Protein AF-A0A0B4EKR5-F1 (afdb_monomer)

Solvent-accessible surface area (backbone atoms only — not comparable to full-atom values): 7857 Å² total; per-residue (Å²): 138,89,85,83,71,78,74,75,66,38,58,95,62,76,49,86,43,72,49,84,46,98,42,27,26,38,34,21,32,65,77,54,78,74,92,47,67,40,66,64,26,33,33,37,41,44,44,78,45,65,97,74,44,44,14,62,63,44,34,53,53,48,47,54,51,30,46,76,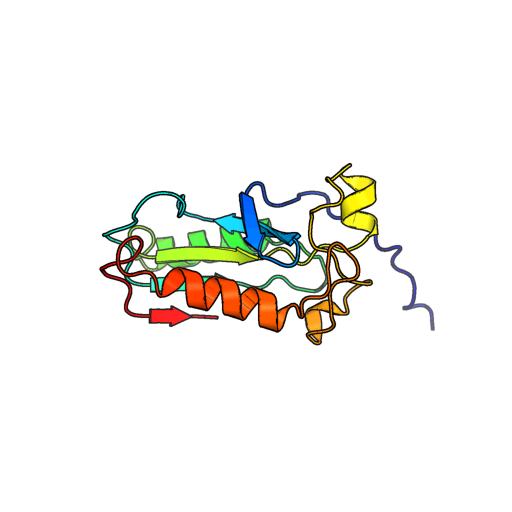70,74,38,37,89,29,42,39,35,33,6,56,31,77,36,22,64,44,28,37,65,70,66,69,53,63,73,48,44,37,21,19,60,78,67,41,45,81,78,38,39,56,25,74,27,30,55,68,45,26,45,55,58,52,50,50,50,52,57,55,57,63,65,37,53,83,39,28,62,46,54,76,46,79,47,115

Secondary structure (DSSP, 8-state):
---S----PPPS---SEEEEETTEEEEEEESS-TTS--TT--EEEE----TT--HHHHHHHHHHHHHHTT-GGGEEEEEEE-EEHHHHHHTT--TTB-EESTTGGGGTPBPSBSS--BHHHHHHHHHHHHT-TTT-TT--EEE-

pLDDT: mean 94.21, std 12.25, range [41.5, 98.88]

Mean predicted aligned error: 4.09 Å

Sequence (144 aa):
TTWAAEKEHGVKVVSPDRFHLPAGDLSLGLSQDWASPLPQVTRALIIVHGRLRNAQTYLQSGEDAAEHAGVGATTLVIAPQFLNDSDVKRNHLDNQVLRWRGNDWMAGEPSVGPGAVSSFGALDQIIKHLGNRTLFPALKEIVV

Nearest PDB structures (foldseek):
  1cle-assembly1_A  TM=4.536E-01  e=4.115E-01  Limtongozyma cylindracea
  7wwh-assembly2_B  TM=4.579E-01  e=5.687E-01  Parageobacillus thermoglucosidasius
  8jh9-assembly1_A  TM=3.299E-01  e=1.127E-01  Sodiomyces alcalophilus
  4wy5-assembly1_B  TM=4.745E-01  e=2.869E+00  Rhizomucor miehei
  4qla-assembly1_B  TM=4.994E-01  e=3.717E+00  Bombyx mori

Structure (mmCIF, N/CA/C/O backbone):
data_AF-A0A0B4EKR5-F1
#
_entry.id   AF-A0A0B4EKR5-F1
#
loop_
_atom_site.group_PDB
_atom_site.id
_atom_site.type_symbol
_atom_site.label_atom_id
_atom_site.label_alt_id
_atom_site.label_comp_id
_atom_site.label_asym_id
_atom_site.label_entity_id
_atom_site.label_seq_id
_atom_site.pdbx_PDB_ins_code
_atom_site.Cartn_x
_atom_site.Cartn_y
_atom_site.Cartn_z
_atom_site.occupancy
_atom_site.B_iso_or_equiv
_atom_site.auth_seq_id
_atom_site.auth_comp_id
_atom_site.auth_asym_id
_atom_site.auth_atom_id
_atom_site.pdbx_PDB_model_num
ATOM 1 N N . THR A 1 1 ? 11.569 23.755 -25.221 1.00 43.03 1 THR A N 1
ATOM 2 C CA . THR A 1 1 ? 10.620 23.243 -24.212 1.00 43.03 1 THR A CA 1
ATOM 3 C C . THR A 1 1 ? 11.202 21.980 -23.615 1.00 43.03 1 THR A C 1
ATOM 5 O O . THR A 1 1 ? 11.054 20.909 -24.180 1.00 43.03 1 THR A O 1
ATOM 8 N N . THR A 1 2 ? 11.977 22.109 -22.544 1.00 41.50 2 THR A N 1
ATOM 9 C CA . THR A 1 2 ? 12.748 21.013 -21.933 1.00 41.50 2 THR A CA 1
ATOM 10 C C . THR A 1 2 ? 12.178 20.716 -20.551 1.00 41.50 2 THR A C 1
ATOM 12 O O . THR A 1 2 ? 12.772 21.043 -19.535 1.00 41.50 2 THR A O 1
ATOM 15 N N . TRP A 1 3 ? 10.990 20.111 -20.531 1.00 43.81 3 TRP A N 1
ATOM 16 C CA . TRP A 1 3 ? 10.393 19.507 -19.329 1.00 43.81 3 TRP A CA 1
ATOM 17 C C . TRP A 1 3 ? 10.409 17.969 -19.388 1.00 43.81 3 TRP A C 1
ATOM 19 O O . TRP A 1 3 ? 9.776 17.296 -18.584 1.00 43.81 3 TRP A O 1
ATOM 29 N N . ALA A 1 4 ? 11.140 17.393 -20.345 1.00 45.38 4 ALA A N 1
ATOM 30 C CA . ALA A 1 4 ? 11.211 15.956 -20.579 1.00 45.38 4 ALA A CA 1
ATOM 31 C C . ALA A 1 4 ? 12.655 15.472 -20.419 1.00 45.38 4 ALA A C 1
ATOM 33 O O . ALA A 1 4 ? 13.368 15.325 -21.405 1.00 45.38 4 ALA A O 1
ATOM 34 N N . ALA A 1 5 ? 13.082 15.328 -19.162 1.00 41.75 5 ALA A N 1
ATOM 35 C CA . ALA A 1 5 ? 14.106 14.398 -18.669 1.00 41.75 5 ALA A CA 1
ATOM 36 C C . ALA A 1 5 ? 14.669 14.916 -17.337 1.00 41.75 5 ALA A C 1
ATOM 38 O O . ALA A 1 5 ? 15.871 15.146 -17.199 1.00 41.75 5 ALA A O 1
ATOM 39 N N . GLU A 1 6 ? 13.826 15.044 -16.310 1.00 46.56 6 GLU A N 1
ATOM 40 C CA . GLU A 1 6 ? 14.355 14.670 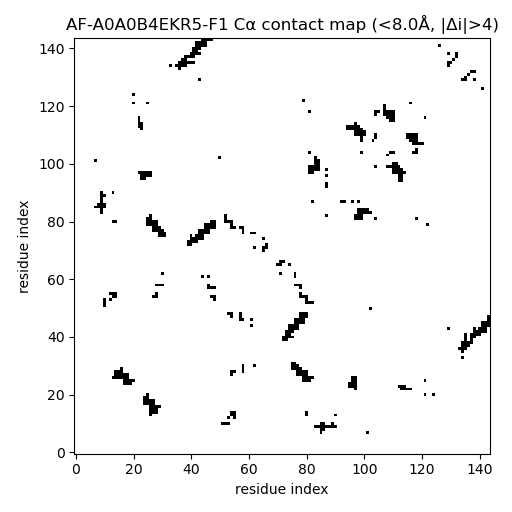-15.001 1.00 46.56 6 GLU A CA 1
ATOM 41 C C . GLU A 1 6 ? 14.703 13.191 -15.144 1.00 46.56 6 GLU A C 1
ATOM 43 O O . GLU A 1 6 ? 13.812 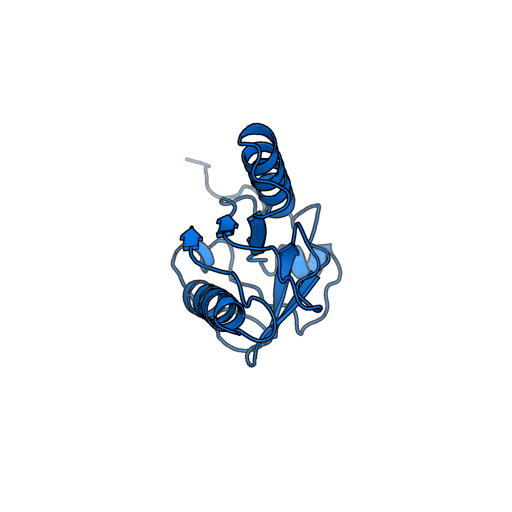12.354 -15.303 1.00 46.56 6 GLU A O 1
ATOM 48 N N . LYS A 1 7 ? 16.001 12.886 -15.247 1.00 48.12 7 LYS A N 1
ATOM 49 C CA . LYS A 1 7 ? 16.492 11.511 -15.191 1.00 48.12 7 LYS A CA 1
ATOM 50 C C . LYS A 1 7 ? 15.829 10.894 -13.966 1.00 48.12 7 LYS A C 1
ATOM 52 O O . LYS A 1 7 ? 16.100 11.343 -12.856 1.00 48.12 7 LYS A O 1
ATOM 57 N N . GLU A 1 8 ? 14.920 9.940 -14.166 1.00 57.56 8 GLU A N 1
ATOM 58 C CA . GLU A 1 8 ? 14.263 9.235 -13.067 1.00 57.56 8 GLU A CA 1
ATOM 59 C C . GLU A 1 8 ? 15.327 8.431 -12.323 1.00 57.56 8 GLU A C 1
ATOM 61 O O . GLU A 1 8 ? 15.601 7.265 -12.610 1.00 57.56 8 GLU A O 1
ATOM 66 N N . HIS A 1 9 ? 15.985 9.094 -11.383 1.00 69.06 9 HIS A N 1
ATOM 67 C CA . HIS A 1 9 ? 16.847 8.453 -10.424 1.00 69.06 9 HIS A CA 1
ATOM 68 C C . HIS A 1 9 ? 15.967 7.566 -9.555 1.00 69.06 9 HIS A C 1
ATOM 70 O O . HIS A 1 9 ? 14.913 8.009 -9.098 1.00 69.06 9 HIS A O 1
ATOM 76 N N . GLY A 1 10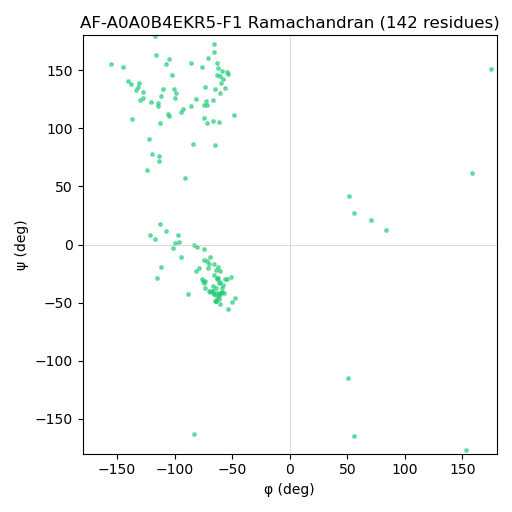 ? 16.411 6.329 -9.330 1.00 76.56 10 GLY A N 1
ATOM 77 C CA . GLY A 1 10 ? 15.696 5.436 -8.431 1.00 76.56 10 GLY A CA 1
ATOM 78 C C . GLY A 1 10 ? 15.496 6.095 -7.062 1.00 76.56 10 GLY A C 1
ATOM 79 O O . GLY A 1 10 ? 16.342 6.897 -6.634 1.00 76.56 10 GLY A O 1
ATOM 80 N N . VAL A 1 11 ? 14.403 5.767 -6.381 1.00 90.62 11 VAL A N 1
ATOM 81 C CA . VAL A 1 11 ? 14.078 6.268 -5.044 1.00 90.62 11 VAL A CA 1
ATOM 82 C C . VAL A 1 11 ? 15.223 6.017 -4.068 1.00 90.62 11 VAL A C 1
ATOM 84 O O . VAL A 1 11 ? 15.953 5.028 -4.167 1.00 90.62 11 VAL A O 1
ATOM 87 N N . LYS A 1 12 ? 15.382 6.938 -3.113 1.00 89.31 12 LYS A N 1
ATOM 88 C CA . LYS A 1 12 ? 16.392 6.827 -2.049 1.00 89.31 12 LYS A CA 1
ATOM 89 C C . LYS A 1 12 ? 16.004 5.823 -0.966 1.00 89.31 12 LYS A C 1
ATOM 91 O O . LYS A 1 12 ? 16.890 5.2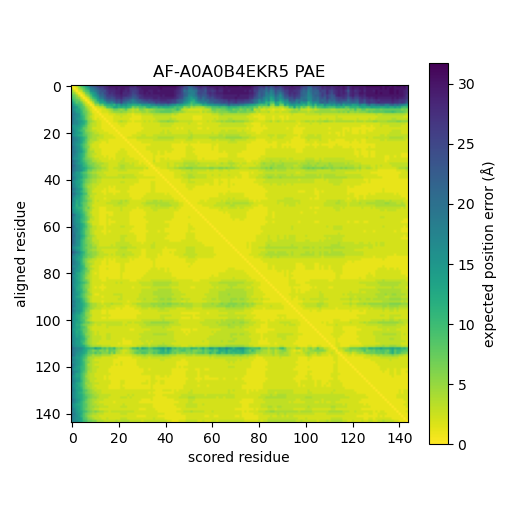75 -0.326 1.00 89.31 12 LYS A O 1
ATOM 96 N N . VAL A 1 13 ? 14.704 5.650 -0.735 1.00 95.31 13 VAL A N 1
ATOM 97 C CA . VAL A 1 13 ? 14.155 4.795 0.317 1.00 95.31 13 VAL A CA 1
ATOM 98 C C . VAL A 1 13 ? 13.112 3.890 -0.313 1.00 95.31 13 VAL A C 1
ATOM 100 O O . VAL A 1 13 ? 12.170 4.367 -0.950 1.00 95.31 13 VAL A O 1
ATOM 103 N N . VAL A 1 14 ? 13.305 2.590 -0.132 1.00 97.44 14 VAL A N 1
ATOM 104 C CA . VAL A 1 14 ? 12.324 1.560 -0.459 1.00 97.44 14 VAL A CA 1
ATOM 105 C C . VAL A 1 14 ? 11.654 1.159 0.847 1.00 97.44 14 VAL A C 1
ATOM 107 O O . VAL A 1 14 ? 12.347 0.980 1.849 1.00 97.44 14 VAL A O 1
ATOM 110 N N . SER A 1 15 ? 10.329 1.055 0.857 1.00 97.62 15 SER A N 1
ATOM 111 C CA . SER A 1 15 ? 9.594 0.608 2.033 1.00 97.62 15 SER A CA 1
ATOM 112 C C . SER A 1 15 ? 10.063 -0.790 2.457 1.00 97.62 15 SER A C 1
ATOM 114 O O . SER A 1 15 ? 10.400 -1.608 1.592 1.00 97.62 15 SER A O 1
ATOM 116 N N . PRO A 1 16 ? 10.150 -1.065 3.767 1.00 93.69 16 PRO A N 1
ATOM 117 C CA . PRO A 1 16 ? 10.787 -2.281 4.263 1.00 93.69 16 PRO A CA 1
ATOM 118 C C . PRO A 1 16 ? 9.912 -3.524 4.064 1.00 93.69 16 PRO A C 1
ATOM 120 O O . PRO A 1 16 ? 10.451 -4.600 3.810 1.00 93.69 16 PRO A O 1
ATOM 123 N N . ASP A 1 17 ? 8.587 -3.375 4.112 1.00 97.56 17 ASP A N 1
ATOM 124 C CA . ASP A 1 17 ? 7.664 -4.505 4.104 1.00 97.56 17 ASP A CA 1
ATOM 125 C C . ASP A 1 17 ? 7.337 -4.980 2.686 1.00 97.56 17 ASP A C 1
ATOM 127 O O . ASP A 1 17 ? 7.455 -4.248 1.689 1.00 97.56 17 ASP A O 1
ATOM 131 N N . ARG A 1 18 ? 6.928 -6.247 2.587 1.00 97.44 18 ARG A N 1
ATOM 132 C CA . ARG A 1 18 ? 6.492 -6.884 1.342 1.00 97.44 18 ARG A CA 1
ATOM 133 C C . ARG A 1 18 ? 5.129 -7.523 1.532 1.00 97.44 18 ARG A C 1
ATOM 135 O O . ARG A 1 18 ? 4.913 -8.277 2.475 1.00 97.44 18 ARG A O 1
ATOM 142 N N . PHE A 1 19 ? 4.227 -7.246 0.599 1.00 98.25 19 PHE A N 1
ATOM 143 C CA . PHE A 1 19 ? 2.957 -7.938 0.492 1.00 98.25 19 PHE A CA 1
ATOM 144 C C . PHE A 1 19 ? 3.015 -8.915 -0.678 1.00 98.25 19 PHE A C 1
ATOM 146 O O . PHE A 1 19 ? 3.084 -8.510 -1.839 1.00 98.25 19 PHE A O 1
ATOM 153 N N . HIS A 1 20 ? 3.013 -10.204 -0.352 1.00 97.75 20 HIS A N 1
ATOM 154 C CA . HIS A 1 20 ? 3.126 -11.285 -1.324 1.00 97.75 20 HIS A CA 1
ATOM 155 C C . HIS A 1 20 ? 1.814 -11.455 -2.098 1.00 97.75 20 HIS A C 1
ATOM 157 O O . HIS A 1 20 ? 0.814 -11.931 -1.554 1.00 97.75 20 HIS A O 1
ATOM 163 N N . LEU A 1 21 ? 1.815 -11.071 -3.375 1.00 97.56 21 LEU A N 1
ATOM 164 C CA . LEU A 1 21 ? 0.700 -11.263 -4.299 1.00 97.56 21 LEU A CA 1
ATOM 165 C C . LEU A 1 21 ? 1.011 -12.406 -5.273 1.00 97.56 21 LEU A C 1
ATOM 167 O O . LEU A 1 21 ? 2.177 -12.683 -5.546 1.00 97.56 21 LEU A O 1
ATOM 171 N N . PRO A 1 22 ? -0.007 -13.018 -5.908 1.00 96.06 22 PRO A N 1
ATOM 172 C CA . PRO A 1 22 ? 0.229 -14.024 -6.946 1.00 96.06 22 PRO A CA 1
ATOM 173 C C . PRO A 1 22 ? 1.099 -13.527 -8.111 1.00 96.06 22 PRO A C 1
ATOM 175 O O . PRO A 1 22 ? 1.790 -14.319 -8.743 1.00 96.06 22 PRO A O 1
ATOM 178 N N . ALA A 1 23 ? 1.044 -12.226 -8.413 1.00 96.50 23 ALA A N 1
ATOM 179 C CA . ALA A 1 23 ? 1.827 -11.624 -9.486 1.00 96.50 23 ALA A CA 1
ATOM 180 C C . ALA A 1 23 ? 3.273 -11.310 -9.079 1.00 96.50 23 ALA A C 1
ATOM 182 O O . ALA A 1 23 ? 4.098 -11.192 -9.977 1.00 96.50 23 ALA A O 1
ATOM 183 N N . GLY A 1 24 ? 3.559 -11.159 -7.780 1.00 98.06 24 GLY A N 1
ATOM 184 C CA . GLY A 1 24 ? 4.828 -10.678 -7.235 1.00 98.06 24 GLY A CA 1
ATOM 185 C C . GLY A 1 24 ? 4.687 -10.004 -5.873 1.00 98.06 24 GLY A C 1
ATOM 186 O O . GLY A 1 24 ? 3.592 -9.886 -5.328 1.00 98.06 24 GLY A O 1
ATOM 187 N N . ASP A 1 25 ? 5.795 -9.482 -5.364 1.00 98.31 25 ASP A N 1
ATOM 188 C CA . ASP A 1 25 ? 5.865 -8.812 -4.072 1.00 98.31 25 ASP A CA 1
ATOM 189 C C . ASP A 1 25 ? 5.661 -7.303 -4.220 1.00 98.31 25 ASP A C 1
ATOM 191 O O . ASP A 1 25 ? 6.469 -6.602 -4.835 1.00 98.31 25 ASP A O 1
ATOM 195 N N . LEU A 1 26 ? 4.589 -6.779 -3.627 1.00 98.56 26 LEU A N 1
ATOM 196 C CA . LEU A 1 26 ? 4.359 -5.341 -3.534 1.00 98.56 26 LEU A CA 1
ATOM 197 C C . LEU A 1 26 ? 5.163 -4.767 -2.362 1.00 98.56 26 LEU A C 1
ATOM 199 O O . LEU A 1 26 ? 5.006 -5.219 -1.230 1.00 98.56 26 LEU A O 1
ATOM 203 N N . SER A 1 27 ? 5.990 -3.753 -2.615 1.00 98.50 27 SER A N 1
ATOM 204 C CA . SER A 1 27 ? 6.614 -2.962 -1.545 1.00 98.50 27 SER A CA 1
ATOM 205 C C . SER A 1 27 ? 5.580 -2.035 -0.915 1.00 98.50 27 SER A C 1
ATOM 207 O O . SER A 1 27 ? 4.819 -1.383 -1.628 1.00 98.50 27 SER A O 1
ATOM 209 N N . LEU A 1 28 ? 5.559 -1.945 0.409 1.00 98.56 28 LEU A N 1
ATOM 210 C CA . LEU A 1 28 ? 4.665 -1.054 1.144 1.00 98.56 28 LEU A CA 1
ATOM 211 C C . LEU A 1 28 ? 5.244 -0.715 2.515 1.00 98.56 28 LEU A C 1
ATOM 213 O O . LEU A 1 28 ? 6.071 -1.458 3.034 1.00 98.56 28 LEU A O 1
ATOM 217 N N . GLY A 1 29 ? 4.834 0.418 3.072 1.00 98.50 29 GLY A N 1
ATOM 218 C CA . GLY A 1 29 ? 5.079 0.777 4.464 1.00 98.50 29 GLY A CA 1
ATOM 219 C C . GLY A 1 29 ? 3.835 0.554 5.315 1.00 98.50 29 GLY A C 1
ATOM 220 O O . GLY A 1 29 ? 2.717 0.759 4.833 1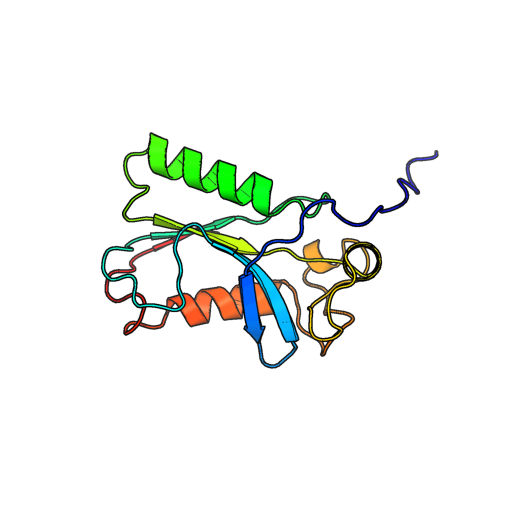.00 98.50 29 GLY A O 1
ATOM 221 N N . LEU A 1 30 ? 4.035 0.155 6.568 1.00 98.62 30 LEU A N 1
ATOM 222 C CA . LEU A 1 30 ? 2.978 -0.124 7.535 1.00 98.62 30 LEU A CA 1
ATOM 223 C C . LEU A 1 30 ? 3.286 0.568 8.863 1.00 98.62 30 LEU A C 1
ATOM 225 O O . LEU A 1 30 ? 4.410 0.474 9.349 1.00 98.62 30 LEU A O 1
ATOM 229 N N . SER A 1 31 ? 2.287 1.209 9.474 1.00 98.38 31 SER A N 1
ATOM 230 C CA . SER A 1 31 ? 2.446 1.789 10.818 1.00 98.38 31 SER A CA 1
ATOM 231 C C . SER A 1 31 ? 2.351 0.759 11.943 1.00 98.38 31 SER A C 1
ATOM 233 O O . SER A 1 31 ? 2.785 0.999 13.068 1.00 98.38 31 SER A O 1
ATOM 235 N N . GLN A 1 32 ? 1.753 -0.398 11.657 1.00 97.94 32 GLN A N 1
ATOM 236 C CA . GLN A 1 32 ? 1.621 -1.524 12.576 1.00 97.94 32 GLN A CA 1
ATOM 237 C C . GLN A 1 32 ? 1.829 -2.820 11.788 1.00 97.94 32 GLN A C 1
ATOM 239 O O . GLN A 1 32 ? 1.348 -2.938 10.660 1.00 97.94 32 GLN A O 1
ATOM 244 N N . ASP A 1 33 ? 2.523 -3.796 12.376 1.00 96.19 33 ASP A N 1
ATOM 245 C CA . ASP A 1 33 ? 2.771 -5.086 11.727 1.00 96.19 33 ASP A CA 1
ATOM 246 C C . ASP A 1 33 ? 1.465 -5.876 11.556 1.00 96.19 33 ASP A C 1
ATOM 248 O O .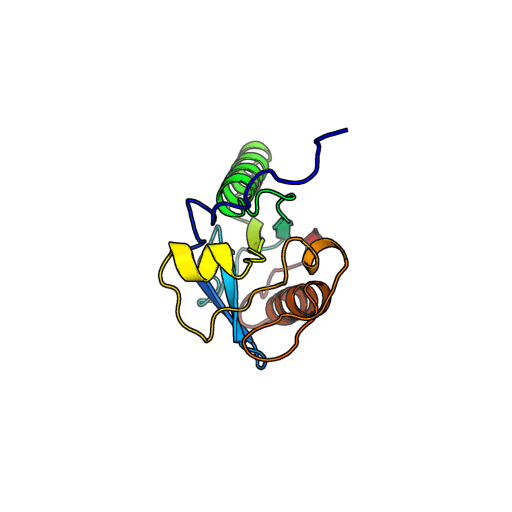 ASP A 1 33 ? 0.909 -6.434 12.504 1.00 96.19 33 ASP A O 1
ATOM 252 N N . TRP A 1 34 ? 0.983 -5.930 10.318 1.00 96.19 34 TRP A N 1
ATOM 253 C CA . TRP A 1 34 ? -0.252 -6.609 9.946 1.00 96.19 34 TRP A CA 1
ATOM 254 C C . TRP A 1 34 ? -0.096 -8.123 9.713 1.00 96.19 34 TRP A C 1
ATOM 256 O O . TRP A 1 34 ? -1.075 -8.799 9.391 1.00 96.19 34 TRP A O 1
ATOM 266 N N . ALA A 1 35 ? 1.118 -8.676 9.861 1.00 93.62 35 ALA A N 1
ATOM 267 C CA . ALA A 1 35 ? 1.351 -10.119 9.779 1.00 93.62 35 ALA A CA 1
ATOM 268 C C . ALA A 1 35 ? 0.780 -10.848 11.007 1.00 93.62 35 ALA A C 1
ATOM 270 O O . ALA A 1 35 ? 0.504 -12.049 10.952 1.00 93.62 35 ALA A O 1
ATOM 271 N N . SER A 1 36 ? 0.567 -10.108 12.097 1.00 94.12 36 SER A N 1
ATOM 272 C CA . SER A 1 36 ? -0.118 -10.557 13.307 1.00 94.12 36 SER A CA 1
ATOM 273 C C . SER A 1 36 ? -1.509 -9.918 13.420 1.00 94.12 36 SER A C 1
ATOM 275 O O . SER A 1 36 ? -1.734 -8.835 12.879 1.00 94.12 36 SER A O 1
ATOM 277 N N . PRO A 1 37 ? -2.469 -10.545 14.130 1.00 98.06 37 PRO A N 1
ATOM 278 C CA . PRO A 1 37 ? -3.776 -9.937 14.356 1.00 98.06 37 PRO A CA 1
ATOM 279 C C . PRO A 1 37 ? -3.679 -8.559 15.024 1.00 98.06 37 PRO A C 1
ATOM 281 O O . PRO A 1 37 ? -3.006 -8.401 16.042 1.00 98.06 37 PRO A O 1
ATOM 284 N N . LEU A 1 38 ? -4.434 -7.592 14.500 1.00 98.50 38 LEU A N 1
ATOM 285 C CA . LEU A 1 38 ? -4.563 -6.230 15.017 1.00 98.50 38 LEU A CA 1
ATOM 286 C C . LEU A 1 38 ? -5.999 -5.997 15.524 1.00 98.50 38 LEU A C 1
ATOM 288 O O . LEU A 1 38 ? -6.811 -5.345 14.862 1.00 98.50 38 LEU A O 1
ATOM 292 N N . PRO A 1 39 ? -6.360 -6.528 16.710 1.00 98.31 39 PRO A N 1
ATOM 293 C CA . PRO A 1 39 ? -7.745 -6.540 17.178 1.00 98.31 39 PRO A CA 1
ATOM 294 C C . PRO A 1 39 ? -8.297 -5.163 17.566 1.00 98.31 39 PRO A C 1
ATOM 296 O O . PRO A 1 39 ? -9.510 -5.022 17.688 1.00 98.31 39 PRO A O 1
ATOM 299 N N . GLN A 1 40 ? -7.432 -4.165 17.771 1.00 98.25 40 GLN A N 1
ATOM 300 C CA . GLN A 1 40 ? -7.824 -2.798 18.140 1.00 98.25 40 GLN A CA 1
ATOM 301 C C . GLN A 1 40 ? -7.963 -1.864 16.929 1.00 98.25 40 GLN A C 1
ATOM 303 O O . GLN A 1 40 ? -8.489 -0.760 17.062 1.00 98.25 40 GLN A O 1
ATOM 308 N N . VAL A 1 41 ? -7.511 -2.289 15.743 1.00 98.75 41 VAL A N 1
ATOM 309 C CA . VAL A 1 41 ? -7.609 -1.475 14.529 1.00 98.75 41 VAL A CA 1
ATOM 310 C C . VAL A 1 41 ? -9.066 -1.412 14.079 1.00 98.75 41 VAL A C 1
ATOM 312 O O . VAL A 1 41 ? -9.691 -2.428 13.775 1.00 98.75 41 VAL A O 1
ATOM 315 N N . THR A 1 42 ? -9.602 -0.193 14.023 1.00 98.81 42 THR A N 1
ATOM 316 C CA . THR A 1 42 ? -10.978 0.086 13.578 1.00 98.81 42 THR A CA 1
ATOM 317 C C . THR A 1 42 ? -11.032 0.833 12.252 1.00 98.81 42 THR A C 1
ATOM 319 O O . THR A 1 42 ? -12.050 0.764 11.560 1.00 98.81 42 THR A O 1
ATOM 322 N N . ARG A 1 43 ? -9.929 1.478 11.861 1.00 98.81 43 ARG A N 1
ATOM 323 C CA . ARG A 1 43 ? -9.766 2.183 10.592 1.00 98.81 43 ARG A CA 1
ATOM 324 C C . ARG A 1 43 ? -8.463 1.761 9.921 1.00 98.81 43 ARG A C 1
ATOM 326 O O . ARG A 1 43 ? -7.433 1.669 10.582 1.00 98.81 43 ARG A O 1
ATOM 333 N N . ALA A 1 44 ? -8.502 1.567 8.610 1.00 98.88 44 ALA A N 1
ATOM 334 C CA . ALA A 1 44 ? -7.310 1.483 7.778 1.00 98.88 44 ALA A CA 1
ATOM 335 C C . ALA A 1 44 ? -7.251 2.712 6.864 1.00 98.88 44 ALA A C 1
ATOM 337 O O . ALA A 1 44 ? -8.228 3.017 6.182 1.00 98.88 44 ALA A O 1
ATOM 338 N N . LEU A 1 45 ? -6.123 3.415 6.863 1.00 98.88 45 LEU A N 1
ATOM 339 C CA . LEU A 1 45 ? -5.816 4.499 5.935 1.00 98.88 45 LEU A CA 1
ATOM 340 C C . LEU A 1 45 ? -4.788 3.987 4.926 1.00 98.88 45 LEU A C 1
ATOM 342 O O . LEU A 1 45 ? -3.644 3.732 5.292 1.00 98.88 45 LEU A O 1
ATOM 346 N N . ILE A 1 46 ? -5.183 3.853 3.666 1.00 98.88 46 ILE A N 1
ATOM 347 C CA . ILE A 1 46 ? -4.277 3.565 2.556 1.00 98.88 46 ILE A CA 1
ATOM 348 C C . ILE A 1 46 ? -3.903 4.906 1.930 1.00 98.88 46 ILE A C 1
ATOM 350 O O . ILE A 1 46 ? -4.758 5.578 1.375 1.00 98.88 46 ILE A O 1
ATOM 354 N N . ILE A 1 47 ? -2.638 5.310 2.016 1.00 98.62 47 ILE A N 1
ATOM 355 C CA . ILE A 1 47 ? -2.170 6.596 1.495 1.00 98.62 47 ILE A CA 1
ATOM 356 C C . ILE A 1 47 ? -1.197 6.391 0.329 1.00 98.62 47 ILE A C 1
ATOM 358 O O . ILE A 1 47 ? -0.159 5.742 0.458 1.00 98.62 47 ILE A O 1
ATOM 362 N N . VAL A 1 48 ? -1.535 6.949 -0.836 1.00 98.31 48 VAL A N 1
ATOM 363 C CA . VAL A 1 48 ? -0.765 6.764 -2.075 1.00 98.31 48 VAL A CA 1
ATOM 364 C C . VAL A 1 48 ? 0.137 7.972 -2.330 1.00 98.31 48 VAL A C 1
ATOM 366 O O . VAL A 1 48 ? -0.312 9.118 -2.362 1.00 98.31 48 VAL A O 1
ATOM 369 N N . HIS A 1 49 ? 1.433 7.716 -2.517 1.00 97.56 49 HIS A N 1
ATOM 370 C CA . HIS A 1 49 ? 2.424 8.750 -2.818 1.00 97.56 49 HIS A CA 1
ATOM 371 C C . HIS A 1 49 ? 2.199 9.404 -4.192 1.00 97.56 49 HIS A C 1
ATOM 373 O O . HIS A 1 49 ? 1.526 8.860 -5.057 1.00 97.56 49 HIS A O 1
ATOM 379 N N . GLY A 1 50 ? 2.842 10.545 -4.450 1.00 95.12 50 GLY A N 1
ATOM 380 C CA . GLY A 1 50 ? 2.873 11.163 -5.782 1.00 95.12 50 GLY A CA 1
ATOM 381 C C . GLY A 1 50 ? 3.943 10.578 -6.718 1.00 95.12 50 GLY A C 1
ATOM 382 O O . GLY A 1 50 ? 4.539 9.531 -6.461 1.00 95.12 50 GLY A O 1
ATOM 383 N N . ARG A 1 51 ? 4.258 11.312 -7.792 1.00 93.88 51 ARG A N 1
ATOM 384 C CA . ARG A 1 51 ? 5.262 10.951 -8.818 1.00 93.88 51 ARG A CA 1
ATOM 385 C C . ARG A 1 51 ? 6.642 10.560 -8.261 1.00 93.88 51 ARG A C 1
ATOM 387 O O . ARG A 1 51 ? 7.357 9.786 -8.883 1.00 93.88 51 ARG A O 1
ATOM 394 N N . LEU A 1 52 ? 7.031 11.086 -7.097 1.00 94.06 52 LEU A N 1
ATOM 395 C CA . LEU A 1 52 ? 8.345 10.834 -6.491 1.00 94.06 52 LEU A CA 1
ATOM 396 C C . LEU A 1 52 ? 8.493 9.440 -5.861 1.00 94.06 52 LEU A C 1
ATOM 398 O O . LEU A 1 52 ? 9.580 9.126 -5.376 1.00 94.06 52 LEU A O 1
ATOM 402 N N . ARG A 1 53 ? 7.431 8.619 -5.840 1.00 96.75 53 ARG A N 1
ATOM 403 C CA . ARG A 1 53 ? 7.455 7.247 -5.300 1.00 96.75 53 ARG A CA 1
ATOM 404 C C . ARG A 1 53 ? 7.939 7.164 -3.843 1.00 96.75 53 ARG A C 1
ATOM 406 O O . ARG A 1 53 ? 8.468 6.149 -3.400 1.00 96.75 53 ARG A O 1
ATOM 413 N N . ASN A 1 54 ? 7.752 8.236 -3.071 1.00 96.56 54 ASN A N 1
ATOM 414 C CA . ASN A 1 54 ? 8.246 8.401 -1.702 1.00 96.56 54 ASN A CA 1
A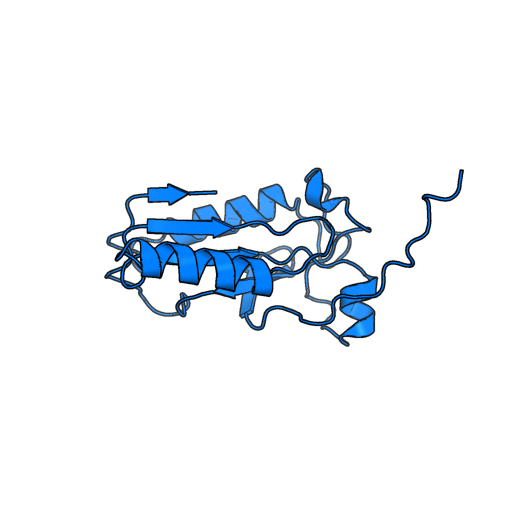TOM 415 C C . ASN A 1 54 ? 7.238 7.916 -0.642 1.00 96.56 54 ASN A C 1
ATOM 417 O O . ASN A 1 54 ? 6.850 8.678 0.243 1.00 96.56 54 ASN A O 1
ATOM 421 N N . ALA A 1 55 ? 6.838 6.642 -0.721 1.00 98.19 55 ALA A N 1
ATOM 422 C CA . ALA A 1 55 ? 5.843 6.021 0.164 1.00 98.19 55 ALA A CA 1
ATOM 423 C C . ALA A 1 55 ? 6.080 6.295 1.657 1.00 98.19 55 ALA A C 1
ATOM 425 O O . ALA A 1 55 ? 5.160 6.722 2.342 1.00 98.19 55 ALA A O 1
ATOM 426 N N . GLN A 1 56 ? 7.318 6.160 2.149 1.00 98.31 56 GLN A N 1
ATOM 427 C CA . GLN A 1 56 ? 7.627 6.382 3.571 1.00 98.31 56 GLN A CA 1
ATOM 428 C C . GLN A 1 56 ? 7.369 7.824 4.044 1.00 98.31 56 GLN A C 1
ATOM 430 O O . GLN A 1 56 ? 7.023 8.032 5.200 1.00 98.31 56 GLN A O 1
ATOM 435 N N . THR A 1 57 ? 7.492 8.830 3.170 1.00 98.19 57 THR A N 1
ATOM 436 C CA . THR A 1 57 ? 7.128 10.217 3.522 1.00 98.19 57 THR A CA 1
ATOM 437 C C . THR A 1 57 ? 5.621 10.353 3.738 1.00 98.19 57 THR A C 1
ATOM 439 O O . THR A 1 57 ? 5.178 11.054 4.646 1.00 98.19 57 THR A O 1
ATOM 442 N N . TYR A 1 58 ? 4.832 9.680 2.900 1.00 98.50 58 TYR A N 1
ATOM 443 C CA . TYR A 1 58 ? 3.376 9.672 3.008 1.00 98.50 58 TYR A CA 1
ATOM 444 C C . TYR A 1 58 ? 2.911 8.820 4.192 1.00 98.50 58 TYR A C 1
ATOM 446 O O . TYR A 1 58 ? 1.998 9.241 4.894 1.00 98.50 58 TYR A O 1
ATOM 454 N N . LEU A 1 59 ? 3.583 7.696 4.471 1.00 98.75 59 LEU A N 1
ATOM 455 C CA . LEU A 1 59 ? 3.359 6.894 5.676 1.00 98.75 59 LEU A CA 1
ATOM 456 C C . LEU A 1 59 ? 3.474 7.765 6.931 1.00 98.75 59 LEU A C 1
ATOM 458 O O . LEU A 1 59 ? 2.498 7.879 7.663 1.00 98.75 59 LEU A O 1
ATOM 462 N N . GLN A 1 60 ? 4.609 8.457 7.105 1.00 98.62 60 GLN A N 1
ATOM 463 C CA . GLN A 1 60 ? 4.831 9.344 8.252 1.00 98.62 60 GLN A CA 1
ATOM 464 C C . GLN A 1 60 ? 3.748 10.422 8.353 1.00 98.62 60 GLN A C 1
ATOM 466 O O . GLN A 1 60 ? 3.233 10.694 9.428 1.00 98.62 60 GLN A O 1
ATOM 471 N N . SER A 1 61 ? 3.352 11.008 7.220 1.00 98.50 61 SER A N 1
ATOM 472 C CA . SER A 1 61 ? 2.300 12.032 7.206 1.00 98.50 61 SER A CA 1
ATOM 473 C C . SER A 1 61 ? 0.946 11.471 7.664 1.00 98.50 61 SER A C 1
ATOM 475 O O . SER A 1 61 ? 0.189 12.161 8.344 1.00 98.50 61 SER A O 1
ATOM 477 N N . GLY A 1 62 ? 0.628 10.227 7.293 1.00 98.69 62 GLY A N 1
ATOM 478 C CA . GLY A 1 62 ? -0.580 9.534 7.737 1.00 98.69 62 GLY A CA 1
ATOM 479 C C . GLY A 1 62 ? -0.536 9.149 9.218 1.00 98.69 62 GLY A C 1
ATOM 480 O O . GLY A 1 62 ? -1.540 9.311 9.910 1.00 98.69 62 GLY A O 1
ATOM 481 N N . GLU A 1 63 ? 0.618 8.693 9.711 1.00 98.81 63 GLU A N 1
ATOM 482 C CA . GLU A 1 63 ? 0.853 8.423 11.136 1.00 98.81 63 GLU A CA 1
ATOM 483 C C . GLU A 1 63 ? 0.680 9.696 11.969 1.00 98.81 63 GLU A C 1
ATOM 485 O O . GLU A 1 63 ? -0.141 9.720 12.884 1.00 98.81 63 GLU A O 1
ATOM 490 N N . ASP A 1 64 ? 1.351 10.785 11.585 1.00 98.81 64 ASP A N 1
ATOM 491 C CA . ASP A 1 64 ? 1.261 12.081 12.262 1.00 98.81 64 ASP A CA 1
ATOM 492 C C . ASP A 1 64 ? -0.181 12.609 12.277 1.00 98.81 64 ASP A C 1
ATOM 494 O O . ASP A 1 64 ? -0.648 13.153 13.279 1.00 98.81 64 ASP A O 1
ATOM 498 N N . ALA A 1 65 ? -0.920 12.452 11.174 1.00 98.56 65 ALA A N 1
ATOM 499 C CA . ALA A 1 65 ? -2.321 12.854 11.106 1.00 98.56 65 ALA A CA 1
ATOM 500 C C . ALA A 1 65 ? -3.210 12.022 12.046 1.00 98.56 65 ALA A C 1
ATOM 502 O O . ALA A 1 65 ? -4.079 12.581 12.721 1.00 98.56 65 ALA A O 1
ATOM 503 N N . ALA A 1 66 ? -2.999 10.704 12.112 1.00 98.56 66 ALA A N 1
ATOM 504 C CA . ALA A 1 66 ? -3.747 9.820 13.004 1.00 98.56 66 ALA A CA 1
ATOM 505 C C . ALA A 1 66 ? -3.436 10.104 14.483 1.00 98.56 66 ALA A C 1
ATOM 507 O O . ALA A 1 66 ? -4.357 10.129 15.306 1.00 98.56 66 ALA A O 1
ATOM 508 N N . GLU A 1 67 ? -2.171 10.367 14.814 1.00 98.56 67 GLU A N 1
ATOM 509 C CA . GLU A 1 67 ? -1.740 10.751 16.160 1.00 98.56 67 GLU A CA 1
ATOM 510 C C . GLU A 1 67 ? -2.337 12.094 16.589 1.00 98.56 67 GLU A C 1
ATOM 512 O O . GLU A 1 67 ? -2.968 12.182 17.642 1.00 98.56 67 GLU A O 1
ATOM 517 N N . HIS A 1 68 ? -2.255 13.130 15.748 1.00 98.56 68 HIS A N 1
ATOM 518 C CA . HIS A 1 68 ? -2.859 14.433 16.054 1.00 98.56 68 HIS A CA 1
ATOM 519 C C . HIS A 1 68 ? -4.385 14.376 16.200 1.00 98.56 68 HIS A C 1
ATOM 521 O O . HIS A 1 68 ? -4.963 15.164 16.949 1.00 98.56 68 HIS A O 1
ATOM 527 N N . ALA A 1 69 ? -5.044 13.445 15.510 1.00 98.25 69 ALA A N 1
ATOM 528 C CA . ALA A 1 69 ? -6.474 13.197 15.655 1.00 98.25 69 ALA A CA 1
ATOM 529 C C . ALA A 1 69 ? -6.829 12.325 16.879 1.00 98.25 69 ALA A C 1
ATOM 531 O O . ALA A 1 69 ? -8.010 12.084 17.126 1.00 98.25 69 ALA A O 1
ATOM 532 N N . GLY A 1 70 ? -5.842 11.844 17.646 1.00 98.38 70 GLY A N 1
ATOM 533 C CA . GLY A 1 70 ? -6.051 10.989 18.818 1.00 98.38 70 GLY A CA 1
ATOM 534 C C . GLY A 1 70 ? -6.519 9.570 18.480 1.00 98.38 70 GLY A C 1
ATOM 535 O O . GLY A 1 70 ? -7.110 8.901 19.325 1.00 98.38 70 GLY A O 1
ATOM 536 N N . VAL A 1 71 ? -6.286 9.109 17.245 1.00 98.50 71 VAL A N 1
ATOM 537 C CA . VAL A 1 71 ? -6.737 7.798 16.740 1.00 98.50 71 VAL A CA 1
ATOM 538 C C . VAL A 1 71 ? -5.592 6.901 16.257 1.00 98.50 71 VAL A C 1
ATOM 540 O O . VAL A 1 71 ? -5.871 5.828 15.715 1.00 98.50 71 VAL A O 1
ATOM 543 N N . GLY A 1 72 ? -4.329 7.285 16.483 1.00 98.06 72 GLY A N 1
ATOM 544 C CA . GLY A 1 72 ? -3.130 6.537 16.068 1.00 98.06 72 GLY A CA 1
ATOM 545 C C . GLY A 1 72 ? -3.164 5.063 16.479 1.00 98.06 72 GLY A C 1
ATOM 546 O O . GLY A 1 72 ? -3.077 4.175 15.635 1.00 98.06 72 GLY A O 1
ATOM 547 N N . ALA A 1 73 ? -3.473 4.785 17.749 1.00 97.75 73 ALA A N 1
ATOM 548 C CA . ALA A 1 73 ? -3.551 3.420 18.283 1.00 97.75 73 ALA A CA 1
ATOM 549 C C . ALA A 1 73 ? -4.628 2.522 17.632 1.00 97.75 73 ALA A C 1
ATOM 551 O O . ALA A 1 73 ? -4.563 1.300 17.746 1.00 97.75 73 ALA A O 1
ATOM 552 N N . THR A 1 74 ? -5.631 3.100 16.963 1.00 98.62 74 THR A N 1
ATOM 553 C CA . THR A 1 74 ? -6.744 2.354 16.336 1.00 98.62 74 THR A CA 1
ATOM 554 C C . THR A 1 74 ? -6.791 2.504 14.815 1.00 98.62 74 THR A C 1
ATOM 556 O O . THR A 1 74 ? -7.710 1.979 14.174 1.00 98.62 74 THR A O 1
ATOM 559 N N . THR A 1 75 ? -5.797 3.188 14.238 1.00 98.81 75 THR A N 1
ATOM 560 C CA . THR A 1 75 ? -5.660 3.413 12.799 1.00 98.81 75 THR A CA 1
ATOM 561 C C . THR A 1 75 ? -4.418 2.696 12.282 1.00 98.81 75 THR A C 1
ATOM 563 O O . THR A 1 75 ? -3.297 2.997 12.687 1.00 98.81 75 THR A O 1
ATOM 566 N N . LEU A 1 76 ? -4.610 1.757 11.358 1.00 98.88 76 LEU A N 1
ATOM 567 C CA . LEU A 1 76 ? -3.518 1.186 10.575 1.00 98.88 76 LEU A CA 1
ATOM 568 C C . LEU A 1 76 ? -3.274 2.082 9.357 1.00 98.88 76 LEU A C 1
ATOM 570 O O . LEU A 1 76 ? -4.175 2.252 8.536 1.00 98.88 76 LEU A O 1
ATOM 574 N N . VAL A 1 77 ? -2.076 2.648 9.231 1.00 98.88 77 VAL A N 1
ATOM 575 C CA . VAL A 1 77 ? -1.662 3.432 8.062 1.00 98.88 77 VAL A CA 1
ATOM 576 C C . VAL A 1 77 ? -0.834 2.535 7.151 1.00 98.88 77 VAL A C 1
ATOM 578 O O . VAL A 1 77 ? 0.081 1.847 7.601 1.00 98.88 77 VAL A O 1
ATOM 581 N N . ILE A 1 78 ? -1.181 2.525 5.868 1.00 98.88 78 ILE A N 1
ATOM 582 C CA . ILE A 1 78 ? -0.585 1.680 4.838 1.00 98.88 78 ILE A CA 1
ATOM 583 C C . ILE A 1 78 ? -0.161 2.585 3.691 1.00 98.88 78 ILE A C 1
ATOM 585 O O . ILE A 1 78 ? -0.984 3.313 3.141 1.00 98.88 78 ILE A O 1
ATOM 589 N N . ALA A 1 79 ? 1.101 2.516 3.289 1.00 98.81 79 ALA A N 1
ATOM 590 C CA . ALA A 1 79 ? 1.631 3.282 2.167 1.00 98.81 79 ALA A CA 1
ATOM 591 C C . ALA A 1 79 ? 2.217 2.338 1.108 1.00 98.81 79 ALA A C 1
ATOM 593 O O . ALA A 1 79 ? 3.400 1.994 1.187 1.00 98.81 79 ALA A O 1
ATOM 594 N N . PRO A 1 80 ? 1.427 1.893 0.114 1.00 98.69 80 PRO A N 1
ATOM 595 C CA . PRO A 1 80 ? 1.943 1.110 -1.004 1.00 98.69 80 PRO A CA 1
ATOM 596 C C . PRO A 1 80 ? 2.999 1.909 -1.771 1.00 98.69 80 PRO A C 1
ATOM 598 O O . PRO A 1 80 ? 2.828 3.106 -2.012 1.00 98.69 80 PRO A O 1
ATOM 601 N N . GLN A 1 81 ? 4.082 1.250 -2.177 1.00 98.62 81 GLN A N 1
ATOM 602 C CA . GLN A 1 81 ? 5.139 1.853 -2.978 1.00 98.62 81 GLN A CA 1
ATOM 603 C C . GLN A 1 81 ? 5.175 1.230 -4.373 1.00 98.62 81 GLN A C 1
ATOM 605 O O . GLN A 1 81 ? 5.681 0.125 -4.579 1.00 98.62 81 GLN A O 1
ATOM 610 N N . PHE A 1 82 ? 4.679 1.978 -5.354 1.00 98.25 82 PHE A N 1
ATOM 611 C CA . PHE A 1 82 ? 4.688 1.571 -6.755 1.00 98.25 82 PHE A CA 1
ATOM 612 C C . PHE A 1 82 ? 6.032 1.923 -7.394 1.00 98.25 82 PHE A C 1
ATOM 614 O O . PHE A 1 82 ? 6.219 3.006 -7.949 1.00 98.25 82 PHE A O 1
ATOM 621 N N . LEU A 1 83 ? 6.988 1.005 -7.259 1.00 98.06 83 LEU A N 1
ATOM 622 C CA . LEU A 1 83 ? 8.353 1.150 -7.761 1.00 98.06 83 LEU A CA 1
ATOM 623 C C . LEU A 1 83 ? 8.417 1.077 -9.291 1.00 98.06 83 LEU A C 1
ATOM 625 O O . LEU A 1 83 ? 7.534 0.522 -9.943 1.00 98.06 83 LEU A O 1
ATOM 629 N N . ASN A 1 84 ? 9.505 1.579 -9.868 1.00 97.12 84 ASN A N 1
ATOM 630 C CA . ASN A 1 84 ? 9.847 1.385 -11.274 1.00 97.12 84 ASN A CA 1
ATOM 631 C C . ASN A 1 84 ? 11.174 0.617 -11.460 1.00 97.12 84 ASN A C 1
ATOM 633 O O . ASN A 1 84 ? 11.865 0.260 -10.502 1.00 97.12 84 ASN A O 1
ATOM 637 N N . ASP A 1 85 ? 11.567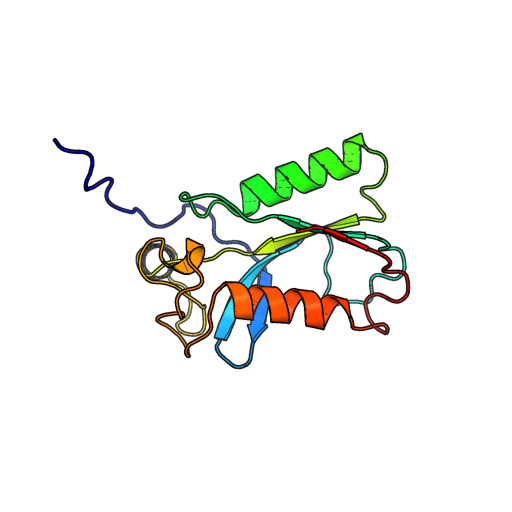 0.371 -12.712 1.00 94.44 85 ASP A N 1
ATOM 638 C CA . ASP A 1 85 ? 12.818 -0.338 -13.021 1.00 94.44 85 ASP A CA 1
ATOM 639 C C . ASP A 1 85 ? 14.085 0.367 -12.507 1.00 94.44 85 ASP A C 1
ATOM 641 O O . ASP A 1 85 ? 15.067 -0.305 -12.178 1.00 94.44 85 ASP A O 1
ATOM 645 N N . SER A 1 86 ? 14.114 1.707 -12.457 1.00 95.19 86 SER A N 1
ATOM 646 C CA . SER A 1 86 ? 15.286 2.424 -11.941 1.00 95.19 86 SER A CA 1
ATOM 647 C C . SER A 1 86 ? 15.393 2.306 -10.422 1.00 95.19 86 SER A C 1
ATOM 649 O O . SER A 1 86 ? 16.510 2.222 -9.908 1.00 95.19 86 SER A O 1
ATOM 651 N N . ASP A 1 87 ? 14.265 2.202 -9.720 1.00 96.06 87 ASP A N 1
ATOM 652 C CA . ASP A 1 87 ? 14.208 1.930 -8.286 1.00 96.06 87 ASP A CA 1
ATOM 653 C C . ASP A 1 87 ? 14.763 0.539 -7.957 1.00 96.06 87 ASP A C 1
ATOM 655 O O . ASP A 1 87 ? 15.634 0.418 -7.092 1.00 96.06 87 ASP A O 1
ATOM 659 N N . VAL A 1 88 ? 14.318 -0.495 -8.685 1.00 94.94 88 VAL A N 1
ATOM 660 C CA . VAL A 1 88 ? 14.787 -1.882 -8.507 1.00 94.94 88 VAL A CA 1
ATOM 661 C C . VAL A 1 88 ? 16.284 -1.998 -8.775 1.00 94.94 88 VAL A C 1
ATOM 663 O O . VAL A 1 88 ? 17.014 -2.546 -7.950 1.00 94.94 88 VAL A O 1
ATOM 666 N N . LYS A 1 89 ? 16.770 -1.421 -9.884 1.00 94.50 89 LYS A N 1
ATOM 667 C CA . LYS A 1 89 ? 18.200 -1.442 -10.235 1.00 94.50 89 LYS A CA 1
ATOM 668 C C . LYS A 1 89 ? 19.058 -0.705 -9.213 1.00 94.50 89 LYS A C 1
ATOM 670 O O . LYS A 1 89 ? 20.104 -1.214 -8.826 1.00 94.50 89 LYS A O 1
ATOM 675 N N . ARG A 1 90 ? 18.634 0.490 -8.789 1.00 94.88 90 ARG A N 1
ATOM 676 C CA . ARG A 1 90 ? 19.384 1.318 -7.834 1.00 94.88 90 ARG A CA 1
ATOM 677 C C . ARG A 1 90 ? 19.522 0.640 -6.475 1.00 94.88 90 ARG A C 1
ATOM 679 O O . ARG A 1 90 ? 20.574 0.750 -5.859 1.00 94.88 90 ARG A O 1
ATOM 686 N N . ASN A 1 91 ? 18.450 0.013 -6.001 1.00 95.75 91 ASN A N 1
ATOM 687 C CA . ASN A 1 91 ? 18.380 -0.544 -4.652 1.00 95.75 91 ASN A CA 1
ATOM 688 C C . ASN A 1 91 ? 18.684 -2.050 -4.615 1.00 95.75 91 ASN A C 1
ATOM 690 O O . ASN A 1 91 ? 18.525 -2.665 -3.567 1.00 95.75 91 ASN A O 1
ATOM 694 N N . HIS A 1 92 ? 19.126 -2.633 -5.738 1.00 95.50 92 HIS A N 1
ATOM 695 C CA . HIS A 1 92 ? 19.468 -4.053 -5.868 1.00 95.50 92 HIS A CA 1
ATOM 696 C C . HIS A 1 92 ? 18.357 -4.988 -5.363 1.00 95.50 92 HIS A C 1
ATOM 698 O O . HIS A 1 92 ? 18.622 -5.967 -4.669 1.00 95.50 92 HIS A O 1
ATOM 704 N N . LEU A 1 93 ? 17.103 -4.653 -5.682 1.00 96.25 93 LEU A N 1
ATOM 705 C CA . LEU A 1 93 ? 15.949 -5.419 -5.218 1.00 96.25 93 LEU A CA 1
ATOM 706 C C . LEU A 1 93 ? 15.801 -6.725 -6.004 1.00 96.25 93 LEU A C 1
ATOM 708 O O . LEU A 1 93 ? 16.193 -6.811 -7.169 1.00 96.25 93 LEU A O 1
ATOM 712 N N . ASP A 1 94 ? 15.199 -7.723 -5.359 1.00 95.12 94 ASP A N 1
ATOM 713 C CA . ASP A 1 94 ? 14.913 -9.012 -5.980 1.00 95.12 94 ASP A CA 1
ATOM 714 C C . ASP A 1 94 ? 13.944 -8.882 -7.172 1.00 95.12 94 ASP A C 1
ATOM 716 O O . ASP A 1 94 ? 13.092 -7.989 -7.230 1.00 95.12 94 ASP A O 1
ATOM 720 N N . ASN A 1 95 ? 14.057 -9.806 -8.129 1.00 95.19 95 ASN A N 1
ATOM 721 C CA . ASN A 1 95 ? 13.233 -9.826 -9.334 1.00 95.19 95 ASN A CA 1
ATOM 722 C C . ASN A 1 95 ? 11.744 -10.082 -9.067 1.00 95.19 95 ASN A C 1
ATOM 724 O O . ASN A 1 95 ? 10.950 -9.794 -9.967 1.00 95.19 95 ASN A O 1
ATOM 728 N N . GLN A 1 96 ? 11.380 -10.591 -7.883 1.00 97.19 96 GLN A N 1
ATOM 729 C CA . GLN A 1 96 ? 10.003 -10.759 -7.425 1.00 97.19 96 GLN A CA 1
ATOM 730 C C . GLN A 1 96 ? 9.334 -9.440 -7.018 1.00 97.19 96 GLN A C 1
ATOM 732 O O . GLN A 1 96 ? 8.114 -9.395 -6.897 1.00 97.19 96 GLN A O 1
ATOM 737 N N . VAL A 1 97 ? 10.082 -8.346 -6.851 1.00 98.19 97 VAL A N 1
ATOM 738 C CA . VAL A 1 97 ? 9.484 -7.054 -6.498 1.00 98.19 97 VAL A CA 1
ATOM 739 C C . VAL A 1 97 ? 8.736 -6.464 -7.691 1.00 98.19 97 VAL A C 1
ATOM 741 O O . VAL A 1 97 ? 9.318 -6.237 -8.761 1.00 98.19 97 VAL A O 1
ATOM 744 N N . LEU A 1 98 ? 7.447 -6.193 -7.471 1.00 98.56 98 LEU A N 1
ATOM 745 C CA . LEU A 1 98 ? 6.558 -5.548 -8.427 1.00 98.56 98 LEU A CA 1
ATOM 746 C C . LEU A 1 98 ? 7.064 -4.153 -8.781 1.00 98.56 98 LEU A C 1
ATOM 748 O O . LEU A 1 98 ? 7.363 -3.331 -7.912 1.00 98.56 98 LEU A O 1
ATOM 752 N N . ARG A 1 99 ? 7.127 -3.886 -10.084 1.00 98.25 99 ARG A N 1
ATOM 753 C CA . ARG A 1 99 ? 7.523 -2.594 -10.639 1.00 98.25 99 ARG A CA 1
ATOM 754 C C . ARG A 1 99 ? 6.752 -2.254 -11.902 1.00 98.25 99 ARG A C 1
ATOM 756 O O . ARG A 1 99 ? 6.343 -3.138 -12.653 1.00 98.25 99 ARG A O 1
ATOM 763 N N . TRP A 1 100 ? 6.608 -0.963 -12.157 1.00 98.12 100 TRP A N 1
ATOM 764 C CA . TRP A 1 100 ? 5.910 -0.393 -13.303 1.00 98.12 100 TRP A CA 1
ATOM 765 C C . TRP A 1 100 ? 6.862 0.394 -14.200 1.00 98.12 100 TRP A C 1
ATOM 767 O O . TRP A 1 100 ? 7.968 0.773 -13.810 1.00 98.12 100 TRP A O 1
ATOM 777 N N . ARG A 1 101 ? 6.427 0.660 -15.430 1.00 96.75 101 ARG A N 1
ATOM 778 C CA . ARG A 1 101 ? 7.155 1.541 -16.342 1.00 96.75 101 ARG A CA 1
ATOM 779 C C . ARG A 1 101 ? 6.961 2.991 -15.894 1.00 96.75 101 ARG A C 1
ATOM 781 O O . ARG A 1 101 ? 5.842 3.478 -15.851 1.00 96.75 101 ARG A O 1
ATOM 788 N N . GLY A 1 102 ? 8.046 3.689 -15.561 1.00 94.62 102 GLY A N 1
ATOM 789 C CA . GLY A 1 102 ? 8.001 5.112 -15.199 1.00 94.62 102 GLY A CA 1
ATOM 790 C C . GLY A 1 102 ? 6.946 5.437 -14.132 1.00 94.62 102 GLY A C 1
ATOM 791 O O . GLY A 1 102 ? 7.049 4.978 -12.995 1.00 94.62 102 GLY A O 1
ATOM 792 N N . ASN A 1 103 ? 5.930 6.218 -14.514 1.00 95.44 103 ASN A N 1
ATOM 793 C CA . ASN A 1 103 ? 4.797 6.590 -13.654 1.00 95.44 103 ASN A CA 1
ATOM 794 C C . ASN A 1 103 ? 3.468 5.978 -14.115 1.00 95.44 103 ASN A C 1
ATOM 796 O O . ASN A 1 103 ? 2.407 6.434 -13.702 1.00 95.44 103 ASN A O 1
ATOM 800 N N . ASP A 1 104 ? 3.517 4.942 -14.948 1.00 97.38 104 ASP A N 1
ATOM 801 C CA . ASP A 1 104 ? 2.333 4.316 -15.541 1.00 97.38 104 ASP A CA 1
ATOM 802 C C . ASP A 1 104 ? 1.436 3.665 -14.468 1.00 97.38 104 ASP A C 1
ATOM 804 O O . ASP A 1 104 ? 0.220 3.562 -14.634 1.00 97.38 104 ASP A O 1
ATOM 808 N N . TRP A 1 105 ? 2.003 3.340 -13.298 1.00 97.69 105 TRP A N 1
ATOM 809 C CA . TRP A 1 105 ? 1.243 2.940 -12.110 1.00 97.69 105 TRP A CA 1
ATOM 810 C C . TRP A 1 105 ? 0.170 3.971 -11.719 1.00 97.69 105 TRP A C 1
ATOM 812 O O . TRP A 1 105 ? -0.863 3.588 -11.180 1.00 97.69 105 TRP A O 1
ATOM 822 N N . MET A 1 106 ? 0.363 5.266 -11.997 1.00 97.50 106 MET A N 1
ATOM 823 C CA . MET A 1 106 ? -0.619 6.309 -11.667 1.00 97.50 106 MET A CA 1
ATOM 824 C C . MET A 1 106 ? -1.916 6.156 -12.467 1.00 97.50 106 MET A C 1
ATOM 826 O O . MET A 1 106 ? -2.970 6.592 -12.014 1.00 97.50 106 MET A O 1
ATOM 830 N N . ALA A 1 107 ? -1.837 5.545 -13.650 1.00 97.75 107 ALA A N 1
ATOM 831 C CA . ALA A 1 107 ? -2.972 5.304 -14.531 1.00 97.75 107 ALA A CA 1
ATOM 832 C C . ALA A 1 107 ? -3.565 3.894 -14.374 1.00 97.75 107 ALA A C 1
ATOM 834 O O . ALA A 1 107 ? -4.501 3.548 -15.089 1.00 97.75 107 ALA A O 1
ATOM 835 N N . GLY A 1 108 ? -3.044 3.073 -13.456 1.00 97.75 108 GLY A N 1
ATOM 836 C CA . GLY A 1 108 ? -3.517 1.699 -13.310 1.00 97.75 108 GLY A CA 1
ATOM 837 C C . GLY A 1 108 ? -2.876 0.713 -14.283 1.00 97.75 108 GLY A C 1
ATOM 838 O O . GLY A 1 108 ? -3.369 -0.409 -14.392 1.00 97.75 108 GLY A O 1
ATOM 839 N N . GLU A 1 109 ? -1.806 1.084 -14.990 1.00 98.44 109 GLU A N 1
ATOM 840 C CA . GLU A 1 109 ? -1.190 0.192 -15.977 1.00 98.44 109 GLU A CA 1
ATOM 841 C C . GLU A 1 109 ? -0.630 -1.091 -15.330 1.00 98.44 109 GLU A C 1
ATOM 843 O O . GLU A 1 109 ? -0.328 -1.107 -14.129 1.00 98.44 109 GLU A O 1
ATOM 848 N N . PRO A 1 110 ? -0.480 -2.190 -16.092 1.00 98.44 110 PRO A N 1
ATOM 849 C CA . PRO A 1 110 ? 0.120 -3.420 -15.589 1.00 98.44 110 PRO A CA 1
ATOM 850 C C . PRO A 1 110 ? 1.588 -3.250 -15.173 1.00 98.44 110 PRO A C 1
ATOM 852 O O . PRO A 1 110 ? 2.357 -2.518 -15.803 1.00 98.44 110 PRO A O 1
ATOM 855 N N . SER A 1 111 ? 1.998 -3.984 -14.137 1.00 98.25 111 SER A N 1
ATOM 856 C CA . SER A 1 111 ? 3.404 -4.141 -13.766 1.00 98.25 111 SER A CA 1
ATOM 857 C C . SER A 1 111 ? 4.210 -4.746 -14.920 1.00 98.25 111 SER A C 1
ATOM 859 O O . SER A 1 111 ? 3.708 -5.544 -15.711 1.00 98.25 111 SER A O 1
ATOM 861 N N . VAL A 1 112 ? 5.487 -4.374 -15.004 1.00 96.94 112 VAL A N 1
ATOM 862 C CA . VAL A 1 112 ? 6.449 -4.903 -15.988 1.00 96.94 112 VAL A CA 1
ATOM 863 C C . VAL A 1 112 ? 7.384 -5.959 -15.395 1.00 96.94 112 VAL A C 1
ATOM 865 O O . VAL A 1 112 ? 8.195 -6.544 -16.111 1.00 96.94 112 VAL A O 1
ATOM 868 N N . GLY A 1 113 ? 7.273 -6.234 -14.095 1.00 89.31 113 GLY A N 1
ATOM 869 C CA . GLY A 1 113 ? 7.875 -7.415 -13.496 1.00 89.31 113 GLY A CA 1
ATOM 870 C C . GLY A 1 113 ? 7.734 -7.472 -11.973 1.00 89.31 113 GLY A C 1
ATOM 871 O O . GLY A 1 113 ? 7.714 -6.415 -11.347 1.00 89.31 113 GLY A O 1
ATOM 872 N N . PRO A 1 114 ? 7.693 -8.683 -11.388 1.00 92.88 114 PRO A N 1
ATOM 873 C CA . PRO A 1 114 ? 7.238 -9.923 -12.033 1.00 92.88 114 PRO A CA 1
ATOM 874 C C . PRO A 1 114 ? 5.730 -9.856 -12.360 1.00 92.88 114 PRO A C 1
ATOM 876 O O . PRO A 1 114 ? 5.040 -8.905 -11.984 1.00 92.88 114 PRO A O 1
ATOM 879 N N . GLY A 1 115 ? 5.238 -10.861 -13.094 1.00 92.06 115 GLY A N 1
ATOM 880 C CA . GLY A 1 115 ? 3.824 -10.973 -13.456 1.00 92.06 115 GLY A CA 1
ATOM 881 C C . GLY A 1 115 ? 3.276 -9.741 -14.187 1.00 92.06 115 GLY A C 1
ATOM 882 O O . GLY A 1 115 ? 4.024 -8.900 -14.681 1.00 92.06 115 GLY A O 1
ATOM 883 N N . ALA A 1 116 ? 1.951 -9.650 -14.254 1.00 96.12 116 ALA A N 1
ATOM 884 C CA . ALA A 1 116 ? 1.245 -8.471 -14.735 1.00 96.12 116 ALA A CA 1
ATOM 885 C C . ALA A 1 116 ? 0.067 -8.201 -13.796 1.00 96.12 116 ALA A C 1
ATOM 887 O O . ALA A 1 116 ? -0.914 -8.946 -13.785 1.00 96.12 116 ALA A O 1
ATOM 888 N N . VAL A 1 117 ? 0.176 -7.150 -12.988 1.00 98.25 117 VAL A N 1
ATOM 889 C CA . VAL A 1 117 ? -0.906 -6.666 -12.127 1.00 98.25 117 VAL A CA 1
ATOM 890 C C . VAL A 1 117 ? -1.029 -5.153 -12.263 1.00 98.25 117 VAL A C 1
ATOM 892 O O . VAL A 1 117 ? -0.033 -4.435 -12.237 1.00 98.25 117 VAL A O 1
ATOM 895 N N . SER A 1 118 ? -2.253 -4.659 -12.444 1.00 98.56 118 SER A N 1
ATOM 896 C CA . SER A 1 118 ? -2.545 -3.223 -12.365 1.00 98.56 118 SER A CA 1
ATOM 897 C C . SER A 1 118 ? -2.204 -2.697 -10.968 1.00 98.56 118 SER A C 1
ATOM 899 O O . SER A 1 118 ? -2.434 -3.400 -9.985 1.00 98.56 118 SER A O 1
ATOM 901 N N . SER A 1 119 ? -1.725 -1.459 -10.840 1.00 98.38 119 SER A N 1
ATOM 902 C CA . SER A 1 119 ? -1.586 -0.822 -9.519 1.00 98.38 119 SER A CA 1
ATOM 903 C C . SER A 1 119 ? -2.927 -0.747 -8.773 1.00 98.38 119 SER A C 1
ATOM 905 O O . SER A 1 119 ? -2.959 -0.973 -7.566 1.00 98.38 119 SER A O 1
ATOM 907 N N . PHE A 1 120 ? -4.047 -0.549 -9.480 1.00 98.56 120 PHE A N 1
ATOM 908 C CA . PHE A 1 120 ? -5.390 -0.632 -8.893 1.00 98.56 120 PHE A CA 1
ATOM 909 C C . PHE A 1 120 ? -5.713 -2.054 -8.437 1.00 98.56 120 PHE A C 1
ATOM 911 O O . PHE A 1 120 ? -6.156 -2.250 -7.314 1.00 98.56 120 PHE A O 1
ATOM 918 N N . GLY A 1 121 ? -5.371 -3.061 -9.244 1.00 98.50 121 GLY A N 1
ATOM 919 C CA . GLY A 1 121 ? -5.506 -4.463 -8.839 1.00 98.50 121 GLY A CA 1
ATOM 920 C C . GLY A 1 121 ? -4.655 -4.825 -7.614 1.00 98.50 121 GLY A C 1
ATOM 921 O O . GLY A 1 121 ? -5.072 -5.639 -6.793 1.00 98.50 121 GLY A O 1
ATOM 922 N N . ALA A 1 122 ? -3.479 -4.212 -7.451 1.00 98.44 122 ALA A N 1
ATOM 923 C CA . ALA A 1 122 ? -2.654 -4.366 -6.256 1.00 98.44 122 ALA A CA 1
ATOM 924 C C . ALA A 1 122 ? -3.302 -3.700 -5.024 1.00 98.44 122 ALA A C 1
ATOM 926 O O . ALA A 1 122 ? -3.321 -4.310 -3.955 1.00 98.44 122 ALA A O 1
ATOM 927 N N . LEU A 1 123 ? -3.900 -2.509 -5.176 1.00 98.62 123 LEU A N 1
ATOM 928 C CA . LEU A 1 123 ? -4.713 -1.872 -4.126 1.00 98.62 123 LEU A CA 1
ATOM 929 C C . LEU A 1 123 ? -5.917 -2.740 -3.737 1.00 98.62 123 LEU A C 1
ATOM 931 O O . LEU A 1 123 ? -6.172 -2.928 -2.548 1.00 98.62 123 LEU A O 1
ATOM 935 N N . ASP A 1 124 ? -6.599 -3.348 -4.710 1.00 98.62 124 ASP A N 1
ATOM 936 C CA . ASP A 1 124 ? -7.708 -4.270 -4.450 1.00 98.62 124 ASP A CA 1
ATOM 937 C C . ASP A 1 124 ? -7.265 -5.463 -3.594 1.00 98.62 124 ASP A C 1
ATOM 939 O O . ASP A 1 124 ? -8.009 -5.907 -2.717 1.00 98.62 124 ASP A O 1
ATOM 943 N N . GLN A 1 125 ? -6.045 -5.980 -3.795 1.00 98.69 125 GLN A N 1
ATOM 944 C CA . GLN A 1 125 ? -5.517 -7.048 -2.940 1.00 98.69 125 GLN A CA 1
ATOM 945 C C . GLN A 1 125 ? -5.278 -6.577 -1.501 1.00 98.69 125 GLN A C 1
ATOM 947 O O . GLN A 1 125 ? -5.524 -7.351 -0.576 1.00 98.69 125 GLN A O 1
ATOM 952 N N . ILE A 1 126 ? -4.848 -5.327 -1.290 1.00 98.75 126 ILE A N 1
ATOM 953 C CA . ILE A 1 126 ? -4.715 -4.748 0.058 1.00 98.75 126 ILE A CA 1
ATOM 954 C C . ILE A 1 126 ? -6.092 -4.646 0.717 1.00 98.75 126 ILE A C 1
ATOM 956 O O . ILE A 1 126 ? -6.278 -5.115 1.839 1.00 98.75 126 ILE A O 1
ATOM 960 N N . ILE A 1 127 ? -7.085 -4.103 0.009 1.00 98.69 127 ILE A N 1
ATOM 961 C CA . ILE A 1 127 ? -8.463 -3.987 0.508 1.00 98.69 127 ILE A CA 1
ATOM 962 C C . ILE A 1 127 ? -9.034 -5.373 0.838 1.00 98.69 127 ILE A C 1
ATOM 964 O O . ILE A 1 127 ? -9.646 -5.573 1.889 1.00 98.69 127 ILE A O 1
ATOM 968 N N . LYS A 1 128 ? -8.782 -6.366 -0.019 1.00 98.56 128 LYS A N 1
ATOM 969 C CA . LYS A 1 128 ? -9.172 -7.758 0.224 1.00 98.56 128 LYS A CA 1
ATOM 970 C C . LYS A 1 128 ? -8.496 -8.335 1.470 1.00 98.56 128 LYS A C 1
ATOM 972 O O . LYS A 1 128 ? -9.164 -9.015 2.246 1.00 98.56 128 LYS A O 1
ATOM 977 N N . HIS A 1 129 ? -7.205 -8.070 1.674 1.00 98.56 129 HIS A N 1
ATOM 978 C CA . HIS A 1 129 ? -6.470 -8.499 2.866 1.00 98.56 129 HIS A CA 1
ATOM 979 C C . HIS A 1 129 ? -7.063 -7.893 4.145 1.00 98.56 129 HIS A C 1
ATOM 981 O O . HIS A 1 129 ? -7.324 -8.622 5.102 1.00 98.56 129 HIS A O 1
ATOM 987 N N . LEU A 1 130 ? -7.386 -6.597 4.123 1.00 98.69 130 LEU A N 1
ATOM 988 C CA . LEU A 1 130 ? -8.063 -5.892 5.217 1.00 98.69 130 LEU A CA 1
ATOM 989 C C . LEU A 1 130 ? -9.451 -6.469 5.548 1.00 98.69 130 LEU A C 1
ATOM 991 O O . LEU A 1 130 ? -9.928 -6.348 6.675 1.00 98.69 130 LEU A O 1
ATOM 995 N N . GLY A 1 131 ? -10.088 -7.165 4.603 1.00 98.19 131 GLY A N 1
ATOM 996 C CA . GLY A 1 131 ? -11.328 -7.909 4.831 1.00 98.19 131 GLY A CA 1
ATOM 997 C C . GLY A 1 131 ? -11.185 -9.153 5.723 1.00 98.19 131 GLY A C 1
ATOM 998 O O . GLY A 1 131 ? -12.199 -9.723 6.134 1.00 98.19 131 GLY A O 1
ATOM 999 N N . ASN A 1 132 ? -9.963 -9.593 6.046 1.00 98.38 132 ASN A N 1
ATOM 1000 C CA . ASN A 1 132 ? -9.730 -10.762 6.891 1.00 98.38 132 ASN A CA 1
ATOM 1001 C C . ASN A 1 132 ? -10.093 -10.478 8.359 1.00 98.38 132 ASN A C 1
ATOM 1003 O O . ASN A 1 132 ? -9.330 -9.863 9.101 1.00 98.38 132 ASN A O 1
ATOM 1007 N N . ARG A 1 133 ? -11.240 -10.998 8.810 1.00 97.88 133 ARG A N 1
ATOM 1008 C CA . ARG A 1 133 ? -11.748 -10.796 10.179 1.00 97.88 133 ARG A CA 1
ATOM 1009 C C . ARG A 1 133 ? -10.977 -11.535 11.267 1.00 97.88 133 ARG A C 1
ATOM 1011 O O . ARG A 1 133 ? -11.139 -11.196 12.432 1.00 97.88 133 ARG A O 1
ATOM 1018 N N . THR A 1 134 ? -10.123 -12.493 10.916 1.00 98.19 134 THR A N 1
ATOM 1019 C CA . THR A 1 134 ? -9.193 -13.099 11.877 1.00 98.19 134 THR A CA 1
ATOM 1020 C C . THR A 1 134 ? -8.035 -12.154 12.199 1.00 98.19 134 THR A C 1
ATOM 1022 O O . THR A 1 134 ? -7.572 -12.139 13.335 1.00 98.19 134 THR A O 1
ATOM 1025 N N . LEU A 1 135 ? -7.595 -11.343 11.229 1.00 98.31 135 LEU A N 1
ATOM 1026 C CA . LEU A 1 135 ? -6.530 -10.353 11.426 1.00 98.31 135 LEU A CA 1
ATOM 1027 C C . LEU A 1 135 ? -7.078 -9.010 11.919 1.00 98.31 135 LEU A C 1
ATOM 1029 O O . LEU A 1 135 ? -6.527 -8.431 12.847 1.00 98.31 135 LEU A O 1
ATOM 1033 N N . PHE A 1 136 ? -8.192 -8.545 11.349 1.00 98.69 136 PHE A N 1
ATOM 1034 C CA . PHE A 1 136 ? -8.786 -7.233 11.626 1.00 98.69 136 PHE A CA 1
ATOM 1035 C C . PHE A 1 136 ? -10.250 -7.367 12.096 1.00 98.69 136 PHE A C 1
ATOM 1037 O O . PHE A 1 136 ? -11.188 -6.934 11.407 1.00 98.69 136 PHE A O 1
ATOM 1044 N N . PRO A 1 137 ? -10.496 -7.995 13.263 1.00 98.56 137 PRO A N 1
ATOM 1045 C CA . PRO A 1 137 ? -11.852 -8.282 13.735 1.00 98.56 137 PRO A CA 1
ATOM 1046 C C . PRO A 1 137 ? -12.678 -7.015 14.002 1.00 98.56 137 PRO A C 1
ATOM 1048 O O . PRO A 1 137 ? -13.897 -7.047 13.853 1.00 98.56 137 PRO A O 1
ATOM 1051 N N . ALA A 1 138 ? -12.032 -5.899 14.357 1.00 98.62 138 ALA A N 1
ATOM 1052 C CA . ALA A 1 138 ? -12.696 -4.643 14.706 1.00 98.62 138 ALA A CA 1
ATOM 1053 C C . ALA A 1 138 ? -12.731 -3.601 13.572 1.00 98.62 138 ALA A C 1
ATOM 1055 O O . ALA A 1 138 ? -13.274 -2.516 13.785 1.00 98.62 138 ALA A O 1
ATOM 1056 N N . LEU A 1 139 ? -12.193 -3.905 12.380 1.00 98.81 139 LEU A N 1
ATOM 1057 C CA . LEU A 1 139 ? -12.095 -2.948 11.272 1.00 98.81 139 LEU A CA 1
ATOM 1058 C C . LEU A 1 139 ? -13.479 -2.561 10.731 1.00 98.81 139 LEU A C 1
ATOM 1060 O O . LEU A 1 139 ? -14.258 -3.416 10.307 1.00 98.81 139 LEU A O 1
ATOM 1064 N N . LYS A 1 140 ? -13.779 -1.265 10.705 1.00 98.44 140 LYS A N 1
ATOM 1065 C CA . LYS A 1 140 ? -15.075 -0.712 10.278 1.00 98.44 140 LYS A CA 1
ATOM 1066 C C . LYS A 1 140 ? -14.969 0.138 9.022 1.00 98.44 140 LYS A C 1
ATOM 1068 O O . LYS A 1 140 ? -15.934 0.215 8.272 1.00 98.44 140 LYS A O 1
ATOM 1073 N N . GLU A 1 141 ? -13.820 0.765 8.804 1.00 98.56 141 GLU A N 1
ATOM 1074 C CA . GLU A 1 141 ? -13.635 1.761 7.756 1.00 98.56 141 GLU A CA 1
ATOM 1075 C C . GLU A 1 141 ? -12.293 1.564 7.050 1.00 98.56 141 GLU A C 1
ATOM 1077 O O . GLU A 1 141 ? -11.270 1.323 7.693 1.00 98.56 141 GLU A O 1
ATOM 1082 N N . ILE A 1 142 ? -12.311 1.688 5.725 1.00 98.69 142 ILE A N 1
ATOM 1083 C CA . ILE A 1 142 ? -11.118 1.770 4.886 1.00 98.69 142 ILE A CA 1
ATOM 1084 C C . ILE A 1 142 ? -11.204 3.106 4.151 1.00 98.69 142 ILE A C 1
ATOM 1086 O O . ILE A 1 142 ? -12.192 3.365 3.466 1.00 98.69 142 ILE A O 1
ATOM 1090 N N . VAL A 1 143 ? -10.184 3.942 4.318 1.00 98.31 143 VAL A N 1
ATOM 1091 C CA . VAL A 1 143 ? -10.021 5.229 3.632 1.00 98.31 143 VAL A CA 1
ATOM 1092 C C . VAL A 1 143 ? -8.867 5.086 2.646 1.00 98.31 143 VAL A C 1
ATOM 1094 O O . VAL A 1 143 ? -7.829 4.537 3.018 1.00 98.31 143 VAL A O 1
ATOM 1097 N N . VAL A 1 144 ? -9.054 5.557 1.412 1.00 95.50 144 VAL A N 1
ATOM 1098 C CA . VAL A 1 144 ? -8.051 5.553 0.330 1.00 95.50 144 VAL A CA 1
ATOM 1099 C C . VAL A 1 144 ? -7.897 6.963 -0.220 1.00 95.50 144 VAL A C 1
ATOM 1101 O O . VAL A 1 144 ? -8.955 7.603 -0.421 1.00 95.50 144 VAL A O 1
#

Foldseek 3Di:
DPPPDPPLAAAPDWAPDWDQDPQFTWTKHKPDPLVAALALAAEEEEFEDPLNLCQVVRQVVVLVVCVVVVNNSRYMYMGTGAGAPNNCVNVVHDQRYWHCHRVCLVVQAFTPGRGTGGVVRVVVVVVVSCPPCNRYVNYNYYHD

Radius of gyration: 15.53 Å; Cα contacts (8 Å, |Δi|>4): 280; chains: 1; bounding box: 34×37×43 Å